Protein AF-A0A254TCV8-F1 (afdb_monomer)

pLDDT: mean 75.51, std 14.63, range [33.94, 95.88]

Foldseek 3Di:
DDPDDDDDDDDDDLDDDDDDDDDDDDPPPDDDDDDPPDDDDDPDDDAAQWDDWDADPVGDIDTDHDDDPPDPDDDDDDRD

Nearest PDB structures (foldseek):
  8i9p-assembly1_CC  TM=3.608E-01  e=7.332E+00  Thermochaetoides thermophila DSM 1495
  8yt8-assembly1_D  TM=2.048E-01  e=8.416E+00  Mus musculus

Structure (mmCIF, N/CA/C/O backbone):
data_AF-A0A254TCV8-F1
#
_entry.id   AF-A0A254TCV8-F1
#
loop_
_atom_site.group_PDB
_atom_site.id
_atom_site.type_symbol
_atom_site.label_atom_id
_atom_site.label_alt_id
_atom_site.label_comp_id
_atom_site.label_asym_id
_atom_site.label_entity_id
_atom_site.label_seq_id
_atom_site.pdbx_PDB_ins_code
_atom_site.Cartn_x
_atom_site.Cartn_y
_atom_site.Cartn_z
_atom_site.occupancy
_atom_site.B_iso_or_equiv
_atom_site.auth_seq_id
_atom_site.auth_comp_id
_atom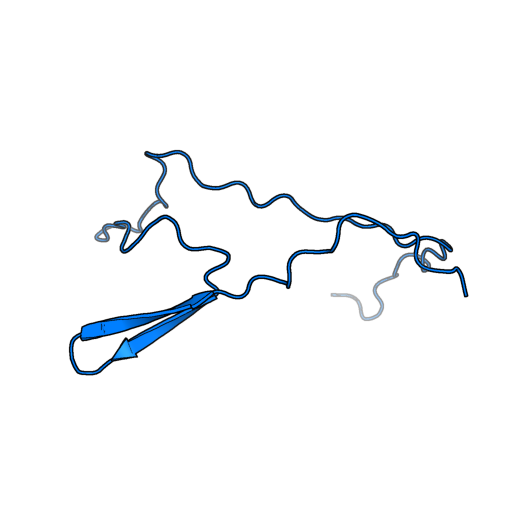_site.auth_asym_id
_atom_site.auth_atom_id
_atom_site.pdbx_PDB_model_num
ATOM 1 N N . MET A 1 1 ? 1.935 28.879 -18.867 1.00 49.81 1 MET A N 1
ATOM 2 C CA . MET A 1 1 ? 1.513 27.676 -19.615 1.00 49.81 1 MET A CA 1
ATOM 3 C C . MET A 1 1 ? 1.396 28.077 -21.081 1.00 49.81 1 MET A C 1
ATOM 5 O O . MET A 1 1 ? 0.459 28.786 -21.417 1.00 49.81 1 MET A O 1
ATOM 9 N N . GLY A 1 2 ? 2.399 27.781 -21.910 1.00 68.31 2 GLY A N 1
ATOM 10 C CA . GLY A 1 2 ? 2.384 28.128 -23.339 1.00 68.31 2 GLY A CA 1
ATOM 11 C C . GLY A 1 2 ? 1.691 27.036 -24.167 1.00 68.31 2 GLY A C 1
ATOM 12 O O . GLY A 1 2 ? 1.797 25.870 -23.794 1.00 68.31 2 GLY A O 1
ATOM 13 N N . PRO A 1 3 ? 0.998 27.369 -25.270 1.00 76.62 3 PRO A N 1
ATOM 14 C CA . PRO A 1 3 ? 0.122 26.441 -25.996 1.00 76.62 3 PRO A CA 1
ATOM 15 C C . PRO A 1 3 ? 0.847 25.382 -26.842 1.00 76.62 3 PRO A C 1
ATOM 17 O O . PRO A 1 3 ? 0.185 24.612 -27.528 1.00 76.62 3 PRO A O 1
ATOM 20 N N . ASN A 1 4 ? 2.183 25.329 -26.824 1.00 68.38 4 ASN A N 1
ATOM 21 C CA . ASN A 1 4 ? 2.931 24.374 -27.636 1.00 68.38 4 ASN A CA 1
ATOM 22 C C . ASN A 1 4 ? 4.244 23.943 -26.951 1.00 68.38 4 ASN A C 1
ATOM 24 O O . ASN A 1 4 ? 5.290 24.549 -27.195 1.00 68.38 4 ASN A O 1
ATOM 28 N N . PRO A 1 5 ? 4.212 22.958 -26.033 1.00 75.38 5 PRO A N 1
ATOM 29 C CA . PRO A 1 5 ? 5.427 22.410 -25.444 1.00 75.38 5 PRO A CA 1
ATOM 30 C C . PRO A 1 5 ? 6.227 21.661 -26.514 1.00 75.38 5 PRO A C 1
ATOM 32 O O . PRO A 1 5 ? 5.703 20.799 -27.217 1.00 75.38 5 PRO A O 1
ATOM 35 N N . GLN A 1 6 ? 7.511 21.986 -26.638 1.00 78.56 6 GLN A N 1
ATOM 36 C CA . GLN A 1 6 ? 8.392 21.335 -27.600 1.00 78.56 6 GLN A CA 1
ATOM 37 C C . GLN A 1 6 ? 8.831 19.983 -27.032 1.00 78.56 6 GLN A C 1
ATOM 39 O O . GLN A 1 6 ? 9.565 19.923 -26.046 1.00 78.56 6 GLN A O 1
ATOM 44 N N . LEU A 1 7 ? 8.328 18.898 -27.620 1.00 78.19 7 LEU A N 1
ATOM 45 C CA . LEU A 1 7 ? 8.678 17.539 -27.215 1.00 78.19 7 LEU A CA 1
ATOM 46 C C . LEU A 1 7 ? 10.012 17.116 -27.854 1.00 78.19 7 LEU A C 1
ATOM 48 O O . LEU A 1 7 ? 10.268 17.466 -29.010 1.00 78.19 7 LEU A O 1
ATOM 52 N N . PRO A 1 8 ? 10.859 16.353 -27.138 1.00 78.50 8 PRO A N 1
ATOM 53 C CA . PRO A 1 8 ? 12.036 15.736 -27.736 1.00 78.50 8 PRO A CA 1
ATOM 54 C C . PRO A 1 8 ? 11.626 14.769 -28.856 1.00 78.50 8 PRO A C 1
ATOM 56 O O . PRO A 1 8 ? 10.548 14.171 -28.820 1.00 78.50 8 PRO A O 1
ATOM 59 N N . ALA A 1 9 ? 12.490 14.621 -29.862 1.00 78.94 9 ALA A N 1
ATOM 60 C CA . ALA A 1 9 ? 12.250 13.692 -30.960 1.00 78.94 9 ALA A CA 1
ATOM 61 C C . ALA A 1 9 ? 12.135 12.243 -30.432 1.00 78.94 9 ALA A C 1
ATOM 63 O O . ALA A 1 9 ? 12.868 11.884 -29.509 1.00 78.94 9 ALA A O 1
ATOM 64 N N . PRO A 1 10 ? 11.248 11.403 -31.001 1.00 72.06 10 PRO A N 1
ATOM 65 C CA . PRO A 1 10 ? 11.116 10.009 -30.590 1.00 72.06 10 PRO A CA 1
ATOM 66 C C . PRO A 1 10 ? 12.430 9.244 -30.772 1.00 72.06 10 PRO A C 1
ATOM 68 O O . PRO A 1 10 ? 13.007 9.262 -31.861 1.00 72.06 10 PRO A O 1
ATOM 71 N N . ASP A 1 11 ? 12.866 8.537 -29.731 1.00 72.94 11 ASP A N 1
ATOM 72 C CA . ASP A 1 11 ? 14.022 7.645 -29.800 1.00 72.94 11 ASP A CA 1
ATOM 73 C C . ASP A 1 11 ? 13.608 6.319 -30.466 1.00 72.94 11 ASP A C 1
ATOM 75 O O . ASP A 1 11 ? 12.759 5.586 -29.954 1.00 72.94 11 ASP A O 1
ATOM 79 N N . LYS A 1 12 ? 14.152 6.041 -31.656 1.00 70.19 12 LYS A N 1
ATOM 80 C CA . LYS A 1 12 ? 13.812 4.870 -32.482 1.00 70.19 12 LYS A CA 1
ATOM 81 C C . LYS A 1 12 ? 14.889 3.796 -32.353 1.00 70.19 12 LYS A C 1
ATOM 83 O O . LYS A 1 12 ? 15.543 3.445 -33.335 1.00 70.19 12 LYS A O 1
ATOM 88 N N . ASN A 1 13 ? 15.075 3.26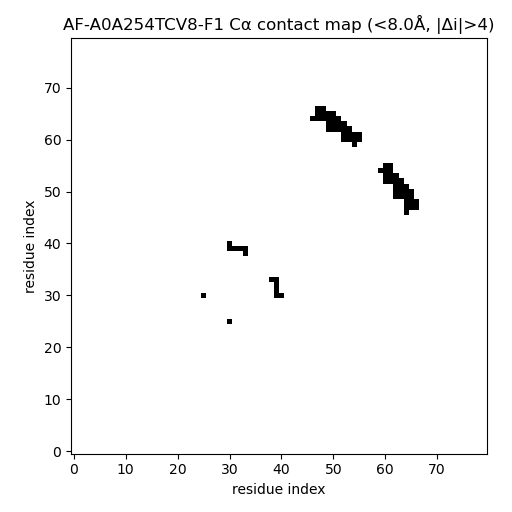6 -31.151 1.00 72.44 13 ASN A N 1
ATOM 89 C CA . ASN A 1 13 ? 15.928 2.097 -30.959 1.00 72.44 13 ASN A CA 1
ATOM 90 C C . ASN A 1 13 ? 15.173 0.811 -31.329 1.00 72.44 13 ASN A C 1
ATOM 92 O O . ASN A 1 13 ? 14.015 0.625 -30.964 1.00 72.44 13 ASN A O 1
ATOM 96 N N . ILE A 1 14 ? 15.848 -0.091 -32.050 1.00 74.69 14 ILE A N 1
ATOM 97 C CA . ILE A 1 14 ? 15.320 -1.418 -32.436 1.00 74.69 14 ILE A CA 1
ATOM 98 C C . ILE A 1 14 ? 15.115 -2.308 -31.199 1.00 74.69 14 ILE A C 1
ATOM 100 O O . ILE A 1 14 ? 14.294 -3.220 -31.203 1.00 74.69 14 ILE A O 1
ATOM 104 N N . VAL A 1 15 ? 15.865 -2.038 -30.129 1.00 71.94 15 VAL A N 1
ATOM 105 C CA . VAL A 1 15 ? 15.708 -2.688 -28.828 1.00 71.94 15 VAL A CA 1
ATOM 106 C C . VAL A 1 15 ? 15.097 -1.671 -27.864 1.00 71.94 15 VAL A C 1
ATOM 108 O O . VAL A 1 15 ? 15.648 -0.576 -27.729 1.00 71.94 15 VAL A O 1
ATOM 111 N N . PRO A 1 16 ? 13.981 -1.997 -27.192 1.00 66.06 16 PRO A N 1
ATOM 112 C CA . PRO A 1 16 ? 13.372 -1.095 -26.229 1.00 66.06 16 PRO A CA 1
ATOM 113 C C . PRO A 1 16 ? 14.281 -0.911 -25.012 1.00 66.06 16 PRO A C 1
ATOM 115 O O . PRO A 1 16 ? 14.823 -1.874 -24.466 1.00 66.06 16 PRO A O 1
ATOM 118 N N . THR A 1 17 ? 14.405 0.327 -24.542 1.00 72.81 17 THR A N 1
ATOM 119 C CA . THR A 1 17 ? 15.038 0.614 -23.254 1.00 72.81 17 THR A CA 1
ATOM 120 C C . THR A 1 17 ? 14.115 0.142 -22.135 1.00 72.81 17 THR A C 1
ATOM 122 O O . THR A 1 17 ? 13.045 0.709 -21.914 1.00 72.81 17 THR A O 1
ATOM 125 N N . VAL A 1 18 ? 14.525 -0.901 -21.417 1.00 68.94 18 VAL A N 1
ATOM 126 C CA . VAL A 1 18 ? 13.774 -1.441 -20.281 1.00 68.94 18 VAL A CA 1
ATOM 127 C C . VAL A 1 18 ? 14.281 -0.797 -18.991 1.00 68.94 18 VAL A C 1
ATOM 129 O O . VAL A 1 18 ? 15.318 -1.180 -18.461 1.00 68.94 18 VAL A O 1
ATOM 132 N N . ASN A 1 19 ? 13.531 0.174 -18.469 1.00 62.78 19 ASN A N 1
ATOM 133 C CA . ASN A 1 19 ? 13.780 0.778 -17.157 1.00 62.78 19 ASN A CA 1
ATOM 134 C C . ASN A 1 19 ? 12.852 0.145 -16.112 1.00 62.78 19 ASN A C 1
ATOM 136 O O . ASN A 1 19 ? 11.849 0.740 -15.718 1.00 62.78 19 ASN A O 1
ATOM 140 N N . ILE A 1 20 ? 13.155 -1.081 -15.679 1.00 62.41 20 ILE A N 1
ATOM 141 C CA . ILE A 1 20 ? 12.441 -1.695 -14.551 1.00 62.41 20 ILE A CA 1
ATOM 142 C C . ILE A 1 20 ? 13.068 -1.159 -13.266 1.00 62.41 20 ILE A C 1
ATOM 144 O O . ILE A 1 20 ? 14.205 -1.493 -12.939 1.00 62.41 20 ILE A O 1
ATOM 148 N N . ALA A 1 21 ? 12.336 -0.318 -12.537 1.00 66.19 21 ALA A N 1
ATOM 149 C CA . ALA A 1 21 ? 12.741 0.080 -11.196 1.00 66.19 21 ALA A CA 1
ATOM 150 C C . ALA A 1 21 ? 12.609 -1.131 -10.251 1.00 66.19 21 ALA A C 1
ATOM 152 O O . ALA A 1 21 ? 11.506 -1.668 -10.124 1.00 66.19 21 ALA A O 1
ATOM 153 N N . PRO A 1 22 ? 13.686 -1.577 -9.580 1.00 65.38 22 PRO A N 1
ATOM 154 C CA . PRO A 1 22 ? 13.577 -2.639 -8.591 1.00 65.38 22 PRO A CA 1
ATOM 155 C C . PRO A 1 22 ? 12.738 -2.150 -7.406 1.00 65.38 22 PRO A C 1
ATOM 157 O O . PRO A 1 22 ? 13.046 -1.125 -6.790 1.00 65.38 22 PRO A O 1
ATOM 160 N N . ALA A 1 23 ? 11.678 -2.887 -7.074 1.00 66.12 23 ALA A N 1
ATOM 161 C CA . ALA A 1 23 ? 10.888 -2.629 -5.880 1.00 66.12 23 ALA A CA 1
ATOM 162 C C . ALA A 1 23 ? 11.743 -2.942 -4.643 1.00 66.12 23 ALA A C 1
ATOM 164 O O . ALA A 1 23 ? 12.045 -4.097 -4.351 1.00 66.12 23 ALA A O 1
ATOM 165 N N . LYS A 1 24 ? 12.171 -1.905 -3.917 1.00 71.06 24 LYS A N 1
ATOM 166 C CA . LYS A 1 24 ? 12.884 -2.069 -2.648 1.00 71.06 24 LYS A CA 1
ATOM 167 C C . LYS A 1 24 ? 11.884 -1.976 -1.502 1.00 71.06 24 LYS A C 1
ATOM 169 O O . LYS A 1 24 ? 11.290 -0.922 -1.284 1.00 71.06 24 LYS A O 1
ATOM 174 N N . GLY A 1 25 ? 11.714 -3.078 -0.776 1.00 71.06 25 GLY A N 1
ATOM 175 C CA . GLY A 1 25 ? 10.918 -3.107 0.449 1.00 71.06 25 GLY A CA 1
ATOM 176 C C . GLY A 1 25 ? 11.464 -2.158 1.522 1.00 71.06 25 GLY A C 1
ATOM 177 O O . GLY A 1 25 ? 12.629 -1.748 1.498 1.00 71.06 25 GLY A O 1
ATOM 178 N N . TRP A 1 26 ? 10.609 -1.812 2.479 1.00 73.62 26 TRP A N 1
ATOM 179 C CA . TRP A 1 26 ? 10.988 -0.999 3.632 1.00 73.62 26 TRP A CA 1
ATOM 180 C C . TRP A 1 26 ? 11.891 -1.810 4.586 1.00 73.62 26 TRP A C 1
ATOM 182 O O . TRP A 1 26 ? 11.673 -3.012 4.747 1.00 73.62 26 TRP A O 1
ATOM 192 N N . PRO A 1 27 ? 12.889 -1.188 5.248 1.00 79.75 27 PRO A N 1
ATOM 193 C CA . PRO A 1 27 ? 13.585 -1.805 6.378 1.00 79.75 27 PRO A CA 1
ATOM 194 C C . PRO A 1 27 ? 12.603 -2.247 7.473 1.00 79.75 27 PRO A C 1
ATOM 196 O O . PRO A 1 27 ? 11.560 -1.622 7.648 1.00 79.75 27 PRO A O 1
ATOM 199 N N . SER A 1 28 ? 12.957 -3.266 8.260 1.00 72.50 28 SER A N 1
ATOM 200 C CA . SER A 1 28 ? 12.073 -3.907 9.255 1.00 72.50 28 SER A CA 1
ATOM 201 C C . SER A 1 28 ? 11.474 -2.972 10.317 1.00 72.50 28 SER A C 1
ATOM 203 O O . SER A 1 28 ? 10.457 -3.306 10.916 1.00 72.50 28 SER A O 1
ATOM 205 N N . SER A 1 29 ? 12.070 -1.802 10.547 1.00 77.94 29 SER A N 1
ATOM 206 C CA . SER A 1 29 ? 11.592 -0.782 11.491 1.00 77.94 29 SER A CA 1
ATOM 207 C C . SER A 1 29 ? 11.098 0.504 10.823 1.00 77.94 29 SER A C 1
ATOM 209 O O . SER A 1 29 ? 10.684 1.442 11.510 1.00 77.94 29 SER A O 1
ATOM 211 N N . ALA A 1 30 ? 11.161 0.585 9.496 1.00 80.44 30 ALA A N 1
ATOM 212 C CA . ALA A 1 30 ? 10.787 1.788 8.781 1.00 80.44 30 ALA A CA 1
ATOM 213 C C . ALA A 1 30 ? 9.260 1.878 8.656 1.00 80.44 30 ALA A C 1
ATOM 215 O O . ALA A 1 30 ? 8.585 0.908 8.315 1.00 80.44 30 ALA A O 1
ATOM 216 N N . LYS A 1 31 ? 8.719 3.070 8.916 1.00 83.44 31 LYS A N 1
ATOM 217 C CA . LYS A 1 31 ? 7.288 3.369 8.810 1.00 83.44 31 LYS A CA 1
ATOM 218 C C . LYS A 1 31 ? 7.062 4.761 8.218 1.00 83.44 31 LYS A C 1
ATOM 220 O O . LYS A 1 31 ? 7.914 5.634 8.411 1.00 83.44 31 LYS A O 1
ATOM 225 N N . PRO A 1 32 ? 5.934 4.997 7.530 1.00 85.44 32 PRO A N 1
ATOM 226 C CA . PRO A 1 32 ? 5.561 6.331 7.080 1.00 85.44 32 PRO A CA 1
ATOM 227 C C . PRO A 1 32 ? 5.452 7.304 8.257 1.00 85.44 32 PRO A C 1
ATOM 229 O O . PRO A 1 32 ? 5.041 6.924 9.357 1.00 85.44 32 PRO A O 1
ATOM 232 N N . SER A 1 33 ? 5.780 8.572 8.012 1.00 89.81 33 SER A N 1
ATOM 233 C CA . SER A 1 33 ? 5.478 9.636 8.968 1.00 89.81 33 SER A CA 1
ATOM 234 C C . SER A 1 33 ? 3.972 9.889 8.979 1.00 89.81 33 SER A C 1
ATOM 236 O O . SER A 1 33 ? 3.378 10.159 7.934 1.00 89.81 33 SER A O 1
ATOM 238 N N . ALA A 1 34 ? 3.358 9.778 10.153 1.00 92.00 34 ALA A N 1
ATOM 239 C CA . ALA A 1 34 ? 1.942 10.058 10.336 1.00 92.00 34 ALA A CA 1
ATOM 240 C C . ALA A 1 34 ? 1.714 11.569 10.538 1.00 92.00 34 ALA A C 1
ATOM 242 O O . ALA A 1 34 ? 2.540 12.229 11.175 1.00 92.00 34 ALA A O 1
ATOM 243 N N . PRO A 1 35 ? 0.590 12.131 10.060 1.00 93.62 35 PRO A N 1
ATOM 244 C CA . PRO A 1 35 ? 0.155 13.467 10.458 1.00 93.62 35 PRO A CA 1
ATOM 245 C C . PRO A 1 35 ? -0.073 13.568 11.976 1.00 93.62 35 PRO A C 1
ATOM 247 O O . PRO A 1 35 ? -0.306 12.565 12.655 1.00 93.62 35 PRO A O 1
ATOM 250 N N . GLN A 1 36 ? -0.051 14.788 12.519 1.00 94.44 36 GLN A N 1
ATOM 251 C CA . GLN A 1 36 ? -0.283 15.015 13.949 1.00 94.44 36 GLN A CA 1
ATOM 252 C C . GLN A 1 36 ? -1.646 14.452 14.389 1.00 94.44 36 GLN A C 1
ATOM 254 O O . GLN A 1 36 ? -2.665 14.703 13.752 1.00 94.44 36 GLN A O 1
ATOM 259 N N . GLY A 1 37 ? -1.652 13.696 15.491 1.00 95.88 37 GLY A N 1
ATOM 260 C CA . GLY A 1 37 ? -2.849 13.029 16.017 1.00 95.88 37 GLY A CA 1
ATOM 261 C C . GLY A 1 37 ? -3.136 11.648 15.414 1.00 95.88 37 GLY A C 1
ATOM 262 O O . GLY A 1 37 ? -4.058 10.981 15.873 1.00 95.88 37 GLY A O 1
ATOM 263 N N . PHE A 1 38 ? -2.343 11.186 14.441 1.00 94.62 38 PHE A N 1
ATOM 264 C CA . PHE A 1 38 ? -2.489 9.868 13.821 1.00 94.62 38 PHE A CA 1
ATOM 265 C C . PHE A 1 38 ? -1.327 8.936 14.175 1.00 94.62 38 PHE A C 1
ATOM 267 O O . PHE A 1 38 ? -0.204 9.367 14.429 1.00 94.62 38 PHE A O 1
ATOM 274 N N . THR A 1 39 ? -1.599 7.631 14.154 1.00 91.44 39 THR A N 1
ATOM 275 C CA . THR A 1 39 ? -0.585 6.576 14.270 1.00 91.44 39 THR A CA 1
ATOM 276 C C . THR A 1 39 ? -0.683 5.661 13.058 1.00 91.44 39 THR A C 1
ATOM 278 O O . THR A 1 39 ? -1.774 5.235 12.692 1.00 91.44 39 THR A O 1
ATOM 281 N N . VAL A 1 40 ? 0.458 5.358 12.438 1.00 90.19 40 VAL A N 1
ATOM 282 C CA . VAL A 1 40 ? 0.557 4.384 11.344 1.00 90.19 40 VAL A CA 1
ATOM 283 C C . VAL A 1 40 ? 1.165 3.095 11.889 1.00 90.19 40 VAL A C 1
ATOM 285 O O . VAL A 1 40 ? 2.270 3.116 12.438 1.00 90.19 40 VAL A O 1
ATOM 288 N N . SER A 1 41 ? 0.444 1.991 11.700 1.00 88.75 41 SER A N 1
ATOM 289 C CA . SER A 1 41 ? 0.846 0.631 12.070 1.00 88.75 41 SER A CA 1
ATOM 290 C C . SER A 1 41 ? 0.717 -0.285 10.856 1.00 88.75 41 SER A C 1
ATOM 292 O O . SER A 1 41 ? -0.188 -0.107 10.041 1.00 88.75 41 SER A O 1
ATOM 294 N N . ALA A 1 42 ? 1.611 -1.264 10.728 1.00 87.44 42 ALA A N 1
ATOM 295 C CA . ALA A 1 42 ? 1.487 -2.285 9.694 1.00 87.44 42 ALA A CA 1
ATOM 296 C C . ALA A 1 42 ? 0.285 -3.193 10.001 1.00 87.44 42 ALA A C 1
ATOM 298 O O . ALA A 1 42 ? 0.165 -3.692 11.117 1.00 87.44 42 ALA A O 1
ATOM 299 N N . TYR A 1 43 ? -0.589 -3.397 9.013 1.00 85.62 43 TYR A N 1
ATOM 300 C CA . TYR A 1 43 ? -1.729 -4.313 9.125 1.00 85.62 43 TYR A CA 1
ATOM 301 C C . TYR A 1 43 ? -1.331 -5.758 8.786 1.00 85.62 43 TYR A C 1
ATOM 303 O O . TYR A 1 43 ? -1.662 -6.683 9.518 1.00 85.62 43 TYR A O 1
ATOM 311 N N . ALA A 1 44 ? -0.563 -5.939 7.709 1.00 86.50 44 ALA A N 1
ATOM 312 C CA . ALA A 1 44 ? 0.013 -7.211 7.280 1.00 86.50 44 ALA A CA 1
ATOM 313 C C . ALA A 1 44 ? 1.363 -6.963 6.582 1.00 86.50 44 ALA A C 1
ATOM 315 O O . ALA A 1 44 ? 1.618 -5.861 6.086 1.00 86.50 44 ALA A O 1
ATOM 316 N N . THR A 1 45 ? 2.230 -7.974 6.549 1.00 85.38 45 THR A N 1
ATOM 317 C CA . THR A 1 45 ? 3.540 -7.947 5.876 1.00 85.38 45 THR A CA 1
ATOM 318 C C . THR A 1 45 ? 3.736 -9.223 5.054 1.00 85.38 45 THR A C 1
ATOM 320 O O . THR A 1 45 ? 3.018 -10.198 5.250 1.00 85.38 45 THR A O 1
ATOM 323 N N . GLY A 1 46 ? 4.696 -9.220 4.122 1.00 82.62 46 GLY A N 1
ATOM 324 C CA . GLY A 1 46 ? 5.011 -10.399 3.300 1.00 82.62 46 GLY A CA 1
ATOM 325 C C . GLY A 1 46 ? 4.067 -10.648 2.118 1.00 82.62 46 GLY A C 1
ATOM 326 O O . GLY A 1 46 ? 4.050 -11.755 1.601 1.00 82.62 46 GLY A O 1
ATOM 327 N N . LEU A 1 47 ? 3.294 -9.640 1.707 1.00 83.31 47 LEU A N 1
ATOM 328 C CA . LEU A 1 47 ? 2.435 -9.688 0.520 1.00 83.31 47 LEU A CA 1
ATOM 329 C C . LEU A 1 47 ? 3.255 -9.411 -0.745 1.00 83.31 47 LEU A C 1
ATOM 331 O O . LEU A 1 47 ? 4.112 -8.517 -0.722 1.00 83.31 47 LEU A O 1
ATOM 335 N N . ASP A 1 48 ? 2.952 -10.102 -1.840 1.00 80.00 48 ASP A N 1
ATOM 336 C CA . ASP A 1 48 ? 3.600 -9.902 -3.133 1.00 80.00 48 ASP A CA 1
ATOM 337 C C . ASP A 1 48 ? 2.758 -8.989 -4.036 1.00 80.00 48 ASP A C 1
ATOM 339 O O . ASP A 1 48 ? 1.601 -9.255 -4.354 1.00 80.00 48 ASP A O 1
ATOM 343 N N . HIS A 1 49 ? 3.319 -7.838 -4.409 1.00 78.88 49 HIS A N 1
ATOM 344 C CA . HIS A 1 49 ? 2.639 -6.819 -5.220 1.00 78.88 49 HIS A CA 1
ATOM 345 C C . HIS A 1 49 ? 1.156 -6.551 -4.845 1.00 78.88 49 HIS A C 1
ATOM 347 O O . HIS A 1 49 ? 0.278 -6.586 -5.722 1.00 78.88 49 HIS A O 1
ATOM 353 N N . PRO A 1 50 ? 0.836 -6.234 -3.571 1.00 82.62 50 PRO A N 1
ATOM 354 C CA . PRO A 1 50 ? -0.535 -5.934 -3.175 1.00 82.62 50 PRO A CA 1
ATOM 355 C C . PRO A 1 50 ? -0.993 -4.615 -3.810 1.00 82.62 50 PRO A C 1
ATOM 357 O O . PRO A 1 50 ? -0.324 -3.586 -3.678 1.00 82.62 50 PRO A O 1
ATOM 360 N N . ARG A 1 51 ? -2.144 -4.619 -4.494 1.00 85.69 51 ARG A N 1
ATOM 361 C CA . ARG A 1 51 ? -2.710 -3.398 -5.102 1.00 85.69 51 ARG A CA 1
ATOM 362 C C . ARG A 1 51 ? -4.040 -2.983 -4.494 1.00 85.6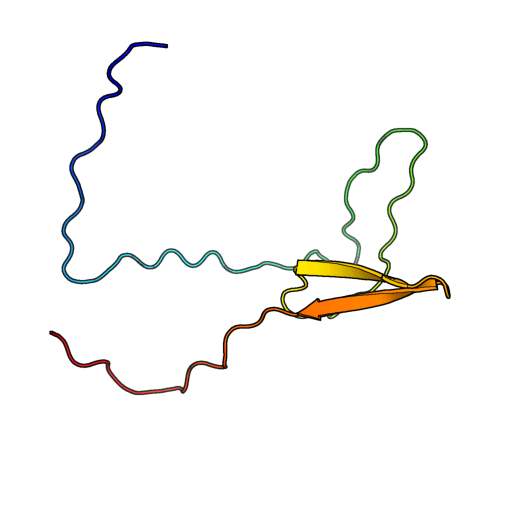9 51 ARG A C 1
ATOM 364 O O . ARG A 1 51 ? -4.229 -1.804 -4.211 1.00 85.69 51 ARG A O 1
ATOM 371 N N . TRP A 1 52 ? -4.987 -3.914 -4.391 1.00 86.31 52 TRP A N 1
ATOM 372 C CA . TRP A 1 52 ? -6.367 -3.606 -4.002 1.00 86.31 52 TRP A CA 1
ATOM 373 C C . TRP A 1 52 ? -6.691 -4.259 -2.662 1.00 86.31 52 TRP A C 1
ATOM 375 O O . TRP A 1 52 ? -6.325 -5.408 -2.424 1.00 86.31 52 TRP A O 1
ATOM 385 N N . LEU A 1 53 ? -7.385 -3.509 -1.808 1.00 88.88 53 LEU A N 1
ATOM 386 C CA . LEU A 1 53 ? -7.851 -3.917 -0.486 1.00 88.88 53 LEU A CA 1
ATOM 387 C C . LEU A 1 53 ? -9.376 -3.794 -0.457 1.00 88.88 53 LEU A C 1
ATOM 389 O O . LEU A 1 53 ? -9.909 -2.766 -0.881 1.00 88.88 53 LEU A O 1
ATOM 393 N N . TYR A 1 54 ? -10.076 -4.807 0.052 1.00 90.56 54 TYR A N 1
ATOM 394 C CA . TYR A 1 54 ? -11.530 -4.776 0.212 1.00 90.56 54 TYR A CA 1
ATOM 395 C C . TYR A 1 54 ? -11.935 -5.255 1.603 1.00 90.56 54 TYR A C 1
ATOM 397 O O . TYR A 1 54 ? -11.612 -6.374 1.994 1.00 90.56 54 TYR A O 1
ATOM 405 N N . VAL A 1 55 ? -12.634 -4.395 2.345 1.00 93.31 55 VAL A N 1
ATOM 406 C CA . VAL A 1 55 ? -13.100 -4.688 3.704 1.00 93.31 55 VAL A CA 1
ATOM 407 C C . VAL A 1 55 ? -14.507 -5.266 3.632 1.00 93.31 55 VAL A C 1
ATOM 409 O O . VAL A 1 55 ? -15.421 -4.635 3.097 1.00 93.31 55 VAL A O 1
ATOM 412 N N . LEU A 1 56 ? -14.678 -6.463 4.176 1.00 93.31 56 LEU A N 1
ATOM 413 C CA . LEU A 1 56 ? -15.961 -7.141 4.271 1.00 93.31 56 LEU A CA 1
ATOM 414 C C . LEU A 1 56 ? -16.764 -6.635 5.488 1.00 93.31 56 LEU A C 1
ATOM 416 O O . LEU A 1 56 ? -16.175 -6.174 6.468 1.00 93.31 56 LEU A O 1
ATOM 420 N N . PRO A 1 57 ? -18.109 -6.748 5.491 1.00 94.31 57 PRO A N 1
ATOM 421 C CA . PRO A 1 57 ? -18.941 -6.311 6.621 1.00 94.31 57 PRO A CA 1
ATOM 422 C C . PRO A 1 57 ? -18.647 -7.020 7.953 1.00 94.31 57 PRO A C 1
ATOM 424 O O . PRO A 1 57 ? -19.020 -6.516 9.008 1.00 94.31 57 PRO A O 1
ATOM 427 N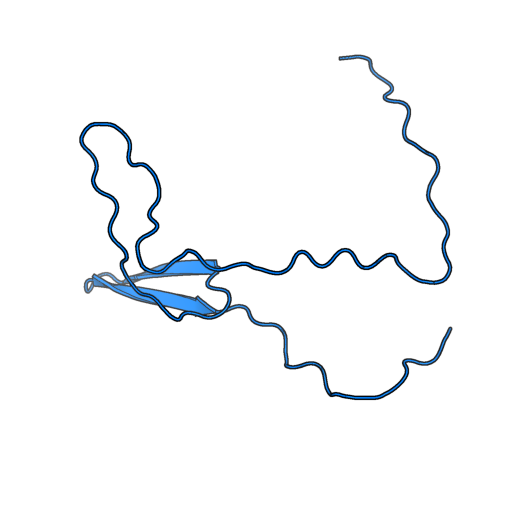 N . ASN A 1 58 ? -17.994 -8.185 7.913 1.00 93.62 58 ASN A N 1
ATOM 428 C CA . ASN A 1 58 ? -17.550 -8.932 9.091 1.00 93.62 58 ASN A CA 1
ATOM 429 C C . ASN A 1 58 ? -16.189 -8.458 9.645 1.00 93.62 58 ASN A C 1
ATOM 431 O O . ASN A 1 58 ? -15.776 -8.945 10.693 1.00 93.62 58 ASN A O 1
ATOM 435 N N . GLY A 1 59 ? -15.511 -7.519 8.974 1.00 89.00 59 GLY A N 1
ATOM 436 C CA . GLY A 1 59 ? -14.215 -6.972 9.385 1.00 89.00 59 GLY A CA 1
ATOM 437 C C . GLY A 1 59 ? -12.995 -7.631 8.735 1.00 89.00 59 GLY A C 1
ATOM 438 O O . GLY A 1 59 ? -11.881 -7.154 8.948 1.00 89.00 59 GLY A O 1
ATOM 439 N N . ASP A 1 60 ? -13.186 -8.670 7.919 1.00 93.31 60 ASP A N 1
ATOM 440 C CA . ASP A 1 60 ? -12.092 -9.295 7.173 1.00 93.31 60 ASP A CA 1
ATOM 441 C C . ASP A 1 60 ? -11.641 -8.405 6.008 1.00 93.31 60 ASP A C 1
ATOM 443 O O . ASP A 1 60 ? -12.437 -7.676 5.408 1.00 93.31 60 ASP A O 1
ATOM 447 N N . VAL A 1 61 ? -10.357 -8.488 5.655 1.00 90.62 61 VAL A N 1
ATOM 448 C CA . VAL A 1 61 ? -9.765 -7.723 4.552 1.00 90.62 61 VAL A CA 1
ATOM 449 C C . VAL A 1 61 ? -9.250 -8.674 3.482 1.00 90.62 61 VAL A C 1
ATOM 451 O O . VAL A 1 61 ? -8.352 -9.476 3.727 1.00 90.62 61 VAL A O 1
ATOM 454 N N . LEU A 1 62 ? -9.798 -8.555 2.275 1.00 89.06 62 LEU A N 1
ATOM 455 C CA . LEU A 1 62 ? -9.299 -9.237 1.086 1.00 89.06 62 LEU A CA 1
ATOM 456 C C . LEU A 1 62 ? -8.217 -8.380 0.421 1.00 89.06 62 LEU A C 1
ATOM 458 O O . LEU A 1 62 ? -8.398 -7.169 0.262 1.00 89.06 62 LEU A O 1
ATOM 462 N N . VAL A 1 63 ? -7.118 -9.011 0.004 1.00 88.88 63 VAL A N 1
ATOM 463 C CA . VAL A 1 63 ? -6.019 -8.366 -0.728 1.00 88.88 63 VAL A CA 1
ATOM 464 C C . VAL A 1 63 ? -5.884 -9.003 -2.107 1.00 88.88 63 VAL A C 1
ATOM 466 O O . VAL A 1 63 ? -5.866 -10.226 -2.220 1.00 88.88 6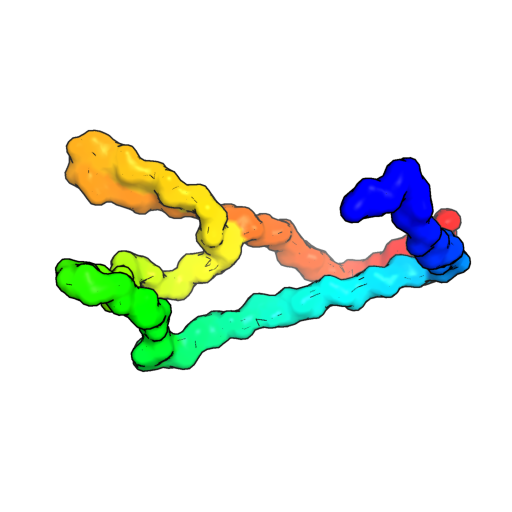3 VAL A O 1
ATOM 469 N N . ALA A 1 64 ? -5.771 -8.184 -3.153 1.00 85.88 64 ALA A N 1
ATOM 470 C CA . ALA A 1 64 ? -5.410 -8.651 -4.489 1.00 85.88 64 ALA A CA 1
ATOM 471 C C . ALA A 1 64 ? -3.904 -8.476 -4.732 1.00 85.88 64 ALA A C 1
ATOM 473 O O . ALA A 1 64 ? -3.408 -7.344 -4.814 1.00 85.88 64 ALA A O 1
ATOM 474 N N . GLU A 1 65 ? -3.205 -9.598 -4.883 1.00 78.38 65 GLU A N 1
ATOM 475 C CA . GLU A 1 65 ? -1.792 -9.683 -5.261 1.00 78.38 65 GLU A CA 1
ATOM 476 C C . GLU A 1 65 ? -1.700 -9.774 -6.787 1.00 78.38 65 GLU A C 1
ATOM 478 O O . GLU A 1 65 ? -2.258 -10.678 -7.410 1.00 78.38 65 GLU A O 1
ATOM 483 N N . THR A 1 66 ? -1.095 -8.764 -7.415 1.00 69.75 66 THR A N 1
ATOM 484 C CA . THR A 1 66 ? -0.987 -8.677 -8.881 1.00 69.75 66 THR A CA 1
ATOM 485 C C . THR A 1 66 ? 0.455 -8.922 -9.287 1.00 69.75 66 THR A C 1
ATOM 487 O O . THR A 1 66 ? 1.146 -7.980 -9.685 1.00 69.75 66 THR A O 1
ATOM 490 N N . ASP A 1 67 ? 0.911 -10.166 -9.166 1.00 65.94 67 ASP A N 1
ATOM 491 C CA . ASP A 1 67 ? 2.199 -10.549 -9.733 1.00 65.94 67 ASP A CA 1
ATOM 492 C C . ASP A 1 67 ? 2.047 -10.965 -11.204 1.00 65.94 67 ASP A C 1
ATOM 494 O O . ASP A 1 67 ? 1.007 -11.478 -11.638 1.00 65.94 67 ASP A O 1
ATOM 498 N N . ALA A 1 68 ? 3.072 -10.681 -12.002 1.00 60.16 68 ALA A N 1
ATOM 499 C CA . ALA A 1 68 ? 3.141 -11.214 -13.354 1.00 60.16 68 ALA A CA 1
ATOM 500 C C . ALA A 1 68 ? 3.456 -12.719 -13.277 1.00 60.16 68 ALA A C 1
ATOM 502 O O . ALA A 1 68 ? 4.147 -13.141 -12.353 1.00 60.16 68 ALA A O 1
ATOM 503 N N . PRO A 1 69 ? 3.022 -13.543 -14.249 1.00 59.56 69 PRO A N 1
ATOM 504 C CA . PRO A 1 69 ? 3.469 -14.928 -14.312 1.00 59.56 69 PRO A CA 1
ATOM 505 C C . PRO A 1 69 ? 5.004 -14.986 -14.253 1.00 59.56 69 PRO A C 1
ATOM 507 O O . PRO A 1 69 ? 5.649 -14.138 -14.892 1.00 59.56 69 PRO A O 1
ATOM 510 N N . PRO A 1 70 ? 5.597 -15.958 -13.533 1.00 60.22 70 PRO A N 1
ATOM 511 C CA . PRO A 1 70 ? 7.040 -16.135 -13.537 1.00 60.22 70 PRO A CA 1
ATOM 512 C C . PRO A 1 70 ? 7.497 -16.249 -14.990 1.00 60.22 70 PRO A C 1
ATOM 514 O O . PRO A 1 70 ? 6.977 -17.066 -15.756 1.00 60.22 70 PRO A O 1
ATOM 517 N N . LYS A 1 71 ? 8.416 -15.367 -15.399 1.00 56.31 71 LYS A N 1
ATOM 518 C CA . LYS A 1 71 ? 8.994 -15.451 -16.740 1.00 56.31 71 LYS A CA 1
ATOM 519 C C . LYS A 1 71 ? 9.762 -16.776 -16.799 1.00 56.31 71 LYS A C 1
ATOM 521 O O . LYS A 1 71 ? 10.574 -16.997 -15.902 1.00 56.31 71 LYS A O 1
ATOM 526 N N . PRO A 1 72 ? 9.513 -17.650 -17.788 1.00 57.31 72 PRO A N 1
ATOM 527 C CA . PRO A 1 72 ? 10.380 -18.798 -17.987 1.00 57.31 72 PRO A CA 1
ATOM 528 C C . PRO A 1 72 ? 11.814 -18.298 -18.201 1.00 57.31 72 PRO A C 1
ATOM 530 O O . PRO A 1 72 ? 12.027 -17.344 -18.956 1.00 57.31 72 PRO A O 1
ATOM 533 N N . ASP A 1 73 ? 12.769 -18.904 -17.496 1.00 64.50 73 ASP A N 1
ATOM 534 C CA . ASP A 1 73 ? 14.186 -18.758 -17.814 1.00 64.50 73 ASP A CA 1
ATOM 535 C C . ASP A 1 73 ? 14.418 -19.422 -19.179 1.00 64.50 73 ASP A C 1
ATOM 537 O O . ASP A 1 73 ? 14.121 -20.602 -19.349 1.00 64.50 73 ASP A O 1
ATOM 541 N N . ASP A 1 74 ? 14.922 -18.631 -20.130 1.00 54.62 74 ASP A N 1
ATOM 54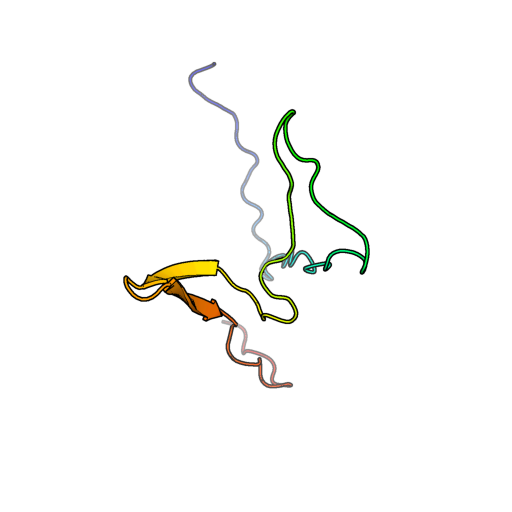2 C CA . ASP A 1 74 ? 15.134 -18.953 -21.548 1.00 54.62 74 ASP A CA 1
ATOM 543 C C . ASP A 1 74 ? 13.815 -19.128 -22.347 1.00 54.62 74 ASP A C 1
ATOM 545 O O . ASP A 1 74 ? 12.869 -19.782 -21.939 1.00 54.62 74 ASP A O 1
ATOM 549 N N . GLU A 1 75 ? 13.593 -18.500 -23.503 1.00 45.84 75 GLU A N 1
ATOM 550 C CA . GLU A 1 75 ? 14.464 -18.459 -24.667 1.00 45.84 75 GLU A CA 1
ATOM 551 C C . GLU A 1 75 ? 14.258 -17.170 -25.486 1.00 45.84 75 GLU A C 1
ATO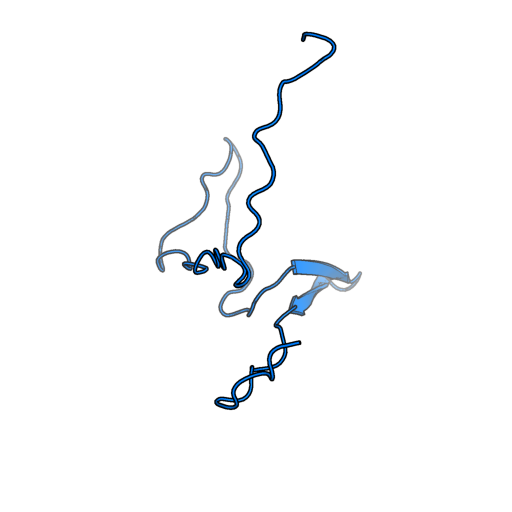M 553 O O . GLU A 1 75 ? 13.171 -16.603 -25.598 1.00 45.84 75 GLU A O 1
ATOM 558 N N . LYS A 1 76 ? 15.362 -16.727 -26.087 1.00 52.09 76 LYS A N 1
ATOM 559 C CA . LYS A 1 76 ? 15.517 -15.654 -27.077 1.00 52.09 76 LYS A CA 1
ATOM 560 C C . LYS A 1 76 ? 14.279 -15.457 -27.970 1.00 52.09 76 LYS A C 1
ATOM 562 O O . LYS A 1 76 ? 14.096 -16.164 -28.958 1.00 52.09 76 LYS A O 1
ATOM 567 N N . GLY A 1 77 ? 13.483 -14.432 -27.672 1.00 37.47 77 GLY A N 1
ATOM 568 C CA . GLY A 1 77 ? 12.400 -13.992 -28.549 1.00 37.47 77 GLY A CA 1
ATOM 569 C C . GLY A 1 77 ? 12.934 -13.612 -29.934 1.00 37.47 77 GLY A C 1
ATOM 570 O O . GLY A 1 77 ? 13.846 -12.792 -30.059 1.00 37.47 77 GLY A O 1
ATOM 571 N N . VAL A 1 78 ? 12.375 -14.246 -30.965 1.00 46.50 78 VAL A N 1
ATOM 572 C CA . VAL A 1 78 ? 12.681 -14.024 -32.383 1.00 46.50 78 VAL A CA 1
ATOM 573 C C . VAL A 1 78 ? 12.436 -12.556 -32.741 1.00 46.50 78 VAL A C 1
ATOM 575 O O . VAL A 1 78 ? 11.360 -12.018 -32.492 1.00 46.50 78 VAL A O 1
ATOM 578 N N . LYS A 1 79 ? 13.452 -11.913 -33.327 1.00 39.62 79 LYS A N 1
ATOM 579 C CA . LYS A 1 79 ? 13.347 -10.587 -33.948 1.00 39.62 79 LYS A CA 1
ATOM 580 C C . LYS A 1 79 ? 12.373 -10.651 -35.130 1.00 39.62 79 LYS A C 1
ATOM 582 O O . LYS A 1 79 ? 12.645 -11.389 -36.076 1.00 39.62 79 LYS A O 1
ATOM 587 N N . CYS A 1 80 ? 11.330 -9.827 -35.088 1.00 33.94 80 CYS A N 1
ATOM 588 C CA . CYS A 1 80 ? 10.596 -9.350 -36.260 1.00 33.94 80 CYS A CA 1
ATOM 589 C C . CYS A 1 80 ? 10.845 -7.847 -36.402 1.00 33.94 80 CYS A C 1
ATOM 591 O O . CYS A 1 80 ? 10.858 -7.166 -35.350 1.00 33.94 80 CYS A O 1
#

Organism: NCBI:txid1968433

Sequence (80 aa):
MGPNPQLPAPDKNIVPTVNIAPAKGWPSSAKPSAPQGFTVSAYATGLDHPRWLYVLPNGDVLVAETDAPPKPDDEKGVKC

Radius of gyration: 21.28 Å; Cα contacts (8 Å, |Δi|>4): 37; chains: 1; bounding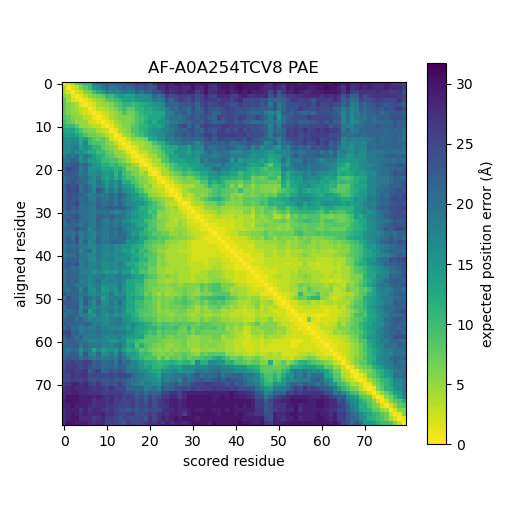 box: 35×47×52 Å

Solvent-accessible surface area (backbone atoms only — not comparable to full-atom values): 6166 Å² total; per-residue (Å²): 139,73,100,72,81,86,74,80,80,84,84,85,62,96,64,80,87,82,84,78,79,80,87,76,78,76,59,98,84,64,72,77,87,55,62,92,98,56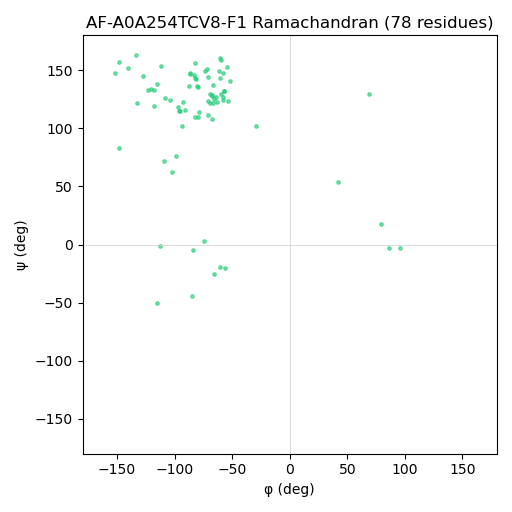,82,77,76,87,88,79,80,93,73,61,55,70,77,50,77,46,77,46,99,90,71,51,74,50,71,43,61,66,69,76,78,83,76,72,84,75,75,87,78,80,88,127

Mean predicted aligned error: 14.35 Å

Secondary structure (DSSP, 8-state):
--S---PPPP---SS---------PPPTT--PPPPTT-----S----SSEEEEEE-TTS-EEEEE-PPPPPPS---PPP-